Protein AF-A0A496V770-F1 (afdb_monomer)

Sequence (61 aa):
MDFTTFPPSIQKKLPKYPVPIVRIGRLAVDNSMQGKGVGASLLKDALYRCVKLSKEVDLPW

Secondary structure (DSSP, 8-state):
--GGGS-HHHHTTS-SSPPP----------GGGTTTTHHHHHHHHHHHHHHHHHHH-----

Mean predicted aligned error: 6.43 Å

Radius of gyration: 15.71 Å; Cα contacts (8 Å, |Δi|>4): 15; chains: 1; bounding box: 27×32×39 Å

Solvent-accessible surface area (backbone atoms only — not comparable to full-atom values): 4235 Å² total; per-residue (Å²): 136,79,65,84,81,49,59,69,82,53,51,76,70,51,71,98,60,90,73,94,79,86,79,82,90,74,86,83,66,59,80,94,48,60,95,69,53,55,57,59,52,52,49,52,54,52,51,52,52,50,57,53,46,62,70,70,53,80,70,96,120

Foldseek 3Di:
DDCPPPDPVVVVVDDPDDDDDDDPPDQDDDPVCPPVCPSVVVVVVVVVVVVVVVVVDPPPD

pLDDT: mean 87.37, std 11.47, range [54.78, 98.38]

Structure (mmCIF, N/CA/C/O backbone):
data_AF-A0A496V770-F1
#
_entry.id   AF-A0A496V770-F1
#
loop_
_atom_site.group_PDB
_atom_site.id
_atom_site.type_symbol
_atom_site.label_atom_id
_atom_site.label_alt_id
_atom_site.label_comp_id
_atom_site.label_asym_id
_atom_site.label_entity_id
_atom_site.label_seq_id
_atom_site.pdbx_PDB_ins_code
_atom_site.Cartn_x
_atom_site.Cartn_y
_atom_site.Cartn_z
_atom_site.occupancy
_atom_site.B_iso_or_equiv
_atom_site.auth_seq_id
_atom_site.auth_comp_id
_atom_site.auth_asym_id
_atom_site.auth_atom_id
_atom_site.pdbx_PDB_model_num
ATOM 1 N N . MET A 1 1 ? -1.123 6.434 -19.964 1.00 60.28 1 MET A N 1
ATOM 2 C CA . MET A 1 1 ? -0.960 7.350 -18.815 1.00 60.28 1 MET A CA 1
ATOM 3 C C . MET A 1 1 ? -0.068 8.470 -19.301 1.00 60.28 1 MET A C 1
ATOM 5 O O . MET A 1 1 ? 0.968 8.155 -19.869 1.00 60.28 1 MET A O 1
ATOM 9 N N . ASP A 1 2 ? -0.517 9.718 -19.212 1.00 70.62 2 ASP A N 1
ATOM 10 C CA . ASP A 1 2 ? 0.211 10.852 -19.782 1.00 70.62 2 ASP A CA 1
ATOM 11 C C . ASP A 1 2 ? 1.166 11.465 -18.740 1.00 70.62 2 ASP A C 1
ATOM 13 O O . ASP A 1 2 ? 0.734 11.925 -17.680 1.00 70.62 2 ASP A O 1
ATOM 17 N N . PHE A 1 3 ? 2.471 11.425 -19.024 1.00 73.44 3 PHE A N 1
ATOM 18 C CA . PHE A 1 3 ? 3.530 11.917 -18.135 1.00 73.44 3 PHE A CA 1
ATOM 19 C C . PHE A 1 3 ? 3.736 13.437 -18.228 1.00 73.44 3 PHE A C 1
ATOM 21 O O . PHE A 1 3 ? 4.517 13.996 -17.457 1.00 73.44 3 PHE A O 1
ATOM 28 N N . THR A 1 4 ? 3.016 14.125 -19.119 1.00 74.94 4 THR A N 1
ATOM 29 C CA . THR A 1 4 ? 3.055 15.593 -19.275 1.00 74.94 4 THR A CA 1
ATOM 30 C C . THR A 1 4 ? 2.605 16.351 -18.025 1.00 74.94 4 THR A C 1
ATOM 32 O O . THR A 1 4 ? 2.969 17.509 -17.839 1.00 74.94 4 THR A O 1
ATOM 35 N N . THR A 1 5 ? 1.858 15.692 -17.135 1.00 80.81 5 THR A N 1
ATOM 36 C CA . THR A 1 5 ? 1.378 16.261 -15.865 1.00 80.81 5 THR A CA 1
ATOM 37 C C . THR A 1 5 ? 2.406 16.198 -14.734 1.00 80.81 5 THR A C 1
ATOM 39 O O . THR A 1 5 ? 2.191 16.774 -13.668 1.00 80.81 5 THR A O 1
ATOM 42 N N . PHE A 1 6 ? 3.530 15.501 -14.927 1.00 82.19 6 PHE A N 1
ATOM 43 C CA . PHE A 1 6 ? 4.550 15.377 -13.889 1.00 82.19 6 PHE A CA 1
ATOM 44 C C . PHE A 1 6 ? 5.365 16.665 -13.741 1.00 82.19 6 PHE A C 1
ATOM 46 O O . PHE A 1 6 ? 5.519 17.414 -14.702 1.00 82.19 6 PHE A O 1
ATOM 53 N N . PRO A 1 7 ? 5.963 16.928 -12.571 1.00 87.31 7 PRO A N 1
ATOM 54 C CA . PRO A 1 7 ? 6.924 18.012 -12.421 1.00 87.31 7 PRO A CA 1
ATOM 55 C C . PRO A 1 7 ? 8.040 17.954 -13.487 1.00 87.31 7 PRO A C 1
ATOM 57 O O . PRO A 1 7 ? 8.544 16.862 -13.782 1.00 87.31 7 PRO A O 1
ATOM 60 N N . PRO A 1 8 ? 8.507 19.101 -14.023 1.00 81.69 8 PRO A N 1
ATOM 61 C CA . PRO A 1 8 ? 9.534 19.138 -15.072 1.00 81.69 8 PRO A CA 1
ATOM 62 C C . PRO A 1 8 ? 10.840 18.419 -14.700 1.00 81.69 8 PRO A C 1
ATOM 64 O O . PRO A 1 8 ? 11.546 17.896 -15.563 1.00 81.69 8 PRO A O 1
ATOM 67 N N . SER A 1 9 ? 11.163 18.369 -13.405 1.00 85.06 9 SER A N 1
ATOM 6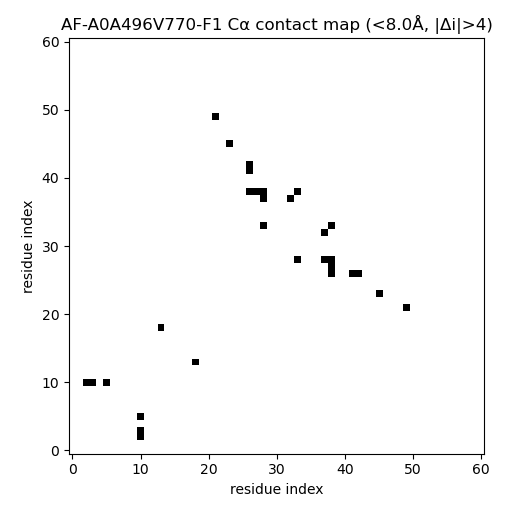8 C CA . SER A 1 9 ? 12.326 17.66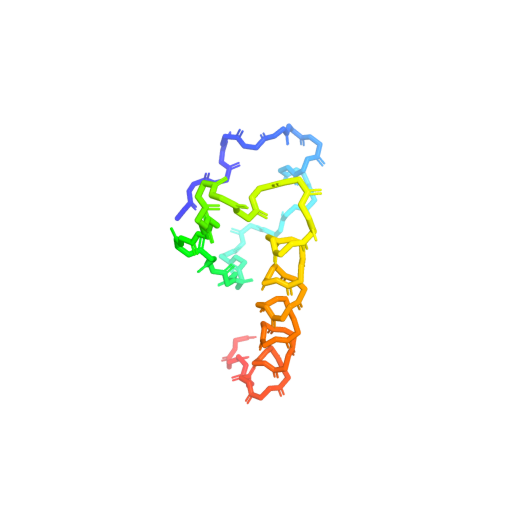3 -12.856 1.00 85.06 9 SER A CA 1
ATOM 69 C C . SER A 1 9 ? 12.258 16.142 -13.031 1.00 85.06 9 SER A C 1
ATOM 71 O O . SER A 1 9 ? 13.301 15.496 -13.120 1.00 85.06 9 SER A O 1
ATOM 73 N N . ILE A 1 10 ? 11.050 15.578 -13.094 1.00 82.12 10 ILE A N 1
ATOM 74 C CA . ILE A 1 10 ? 10.800 14.147 -13.292 1.00 82.12 10 ILE A CA 1
ATOM 75 C C . ILE A 1 10 ? 10.694 13.841 -14.786 1.00 82.12 10 ILE A C 1
ATOM 77 O O . ILE A 1 10 ? 11.304 12.882 -15.246 1.00 82.12 10 ILE A O 1
ATOM 81 N N . GLN A 1 11 ? 10.012 14.693 -15.560 1.00 78.31 11 GLN A N 1
ATOM 82 C CA . GLN A 1 11 ? 9.877 14.514 -17.011 1.00 78.31 11 GLN A CA 1
ATOM 83 C C . GLN A 1 11 ? 11.235 14.418 -17.720 1.00 78.31 11 GLN A C 1
ATOM 85 O O . GLN A 1 11 ? 11.426 13.548 -18.562 1.00 78.31 11 GLN A O 1
ATOM 90 N N . LYS A 1 12 ? 12.213 15.252 -17.332 1.00 78.81 12 LYS A N 1
ATOM 91 C CA . LYS A 1 12 ? 13.573 15.224 -17.907 1.00 78.81 12 LYS A CA 1
ATOM 92 C C . LYS A 1 12 ? 14.346 13.928 -17.632 1.00 78.81 12 LYS A C 1
ATOM 94 O O . LYS A 1 12 ? 15.325 13.664 -18.320 1.00 78.81 12 LYS A O 1
ATOM 99 N N . LYS A 1 13 ? 13.951 13.161 -16.611 1.00 81.06 13 LYS A N 1
ATOM 100 C CA . LYS A 1 13 ? 14.608 11.909 -16.204 1.00 81.06 13 LYS A CA 1
ATOM 101 C C . LYS A 1 13 ? 13.911 10.665 -16.749 1.00 81.06 13 LYS A C 1
ATOM 103 O O . LYS A 1 13 ? 14.456 9.574 -16.611 1.00 81.06 13 LYS A O 1
ATOM 108 N N . LEU A 1 14 ? 12.718 10.810 -17.325 1.00 78.00 14 LEU A N 1
ATOM 109 C CA . LEU A 1 14 ? 11.977 9.690 -17.885 1.00 78.00 14 LEU A CA 1
ATOM 110 C C . LEU A 1 14 ? 12.428 9.413 -19.326 1.00 78.00 14 LEU A C 1
ATOM 112 O O . LEU A 1 14 ? 12.674 10.353 -20.088 1.00 78.00 14 LEU A O 1
ATOM 116 N N . PRO A 1 15 ? 12.524 8.135 -19.726 1.00 77.00 15 PRO A N 1
ATOM 117 C CA . PRO A 1 15 ? 12.741 7.788 -21.118 1.00 77.00 15 PRO A CA 1
ATOM 118 C C . PRO A 1 15 ? 11.588 8.280 -22.000 1.00 77.00 15 PRO A C 1
ATOM 120 O O . PRO A 1 15 ? 10.446 8.380 -21.558 1.00 77.00 15 PRO A O 1
ATOM 123 N N . LYS A 1 16 ? 11.876 8.543 -23.280 1.00 75.50 16 LYS A N 1
ATOM 124 C CA . LYS A 1 16 ? 10.854 8.944 -24.267 1.00 75.50 16 LYS A CA 1
ATOM 125 C C . LYS A 1 16 ? 9.895 7.807 -24.657 1.00 75.50 16 LYS A C 1
ATOM 127 O O . LYS A 1 16 ? 8.919 8.061 -25.356 1.00 75.50 16 LYS A O 1
ATOM 132 N N . TYR A 1 17 ? 10.184 6.572 -24.247 1.00 74.12 17 TYR A N 1
ATOM 133 C CA . TYR A 1 17 ? 9.367 5.387 -24.505 1.00 74.12 17 TYR A CA 1
ATOM 134 C C . TYR A 1 17 ? 8.480 5.042 -23.294 1.00 74.12 17 TYR A C 1
ATOM 136 O O . TYR A 1 17 ? 8.769 5.482 -22.178 1.00 74.12 17 TYR A O 1
ATOM 144 N N . PRO A 1 18 ? 7.395 4.264 -23.483 1.00 76.25 18 PRO A N 1
ATOM 145 C CA . PRO A 1 18 ? 6.505 3.881 -22.394 1.00 76.25 18 PRO A CA 1
ATOM 146 C C . PRO A 1 18 ? 7.260 3.148 -21.283 1.00 76.25 18 PRO A C 1
ATOM 148 O O . PRO A 1 18 ? 7.849 2.095 -21.507 1.00 76.25 18 PRO A O 1
ATOM 151 N N . VAL A 1 19 ? 7.229 3.700 -20.073 1.00 81.62 19 VAL A N 1
ATOM 152 C CA . VAL A 1 19 ? 7.859 3.073 -18.908 1.00 81.62 19 VAL A CA 1
ATOM 153 C C . VAL A 1 19 ? 6.944 1.961 -18.382 1.00 81.62 19 VAL A C 1
ATOM 155 O O . VAL A 1 19 ? 5.753 2.224 -18.175 1.00 81.62 19 VAL A O 1
ATOM 158 N N . PRO A 1 20 ? 7.457 0.739 -18.137 1.00 84.50 20 PRO A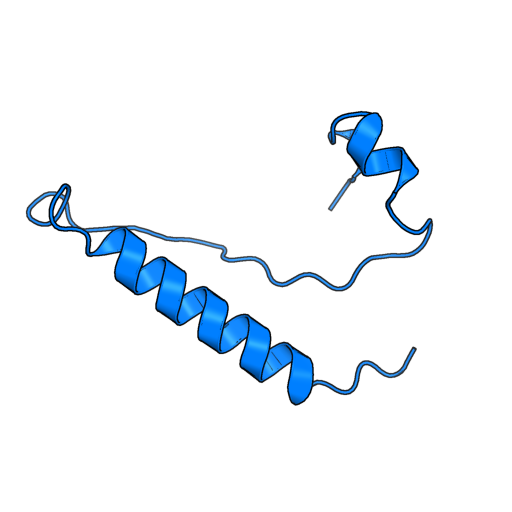 N 1
ATOM 159 C CA . PRO A 1 20 ? 6.673 -0.315 -17.507 1.00 84.50 20 PRO A CA 1
ATOM 160 C C . PRO A 1 20 ? 6.303 0.112 -16.086 1.00 84.50 20 PRO A C 1
ATOM 162 O O . PRO A 1 20 ? 7.159 0.463 -15.276 1.00 84.50 20 PRO A O 1
ATOM 165 N N . ILE A 1 21 ? 5.009 0.094 -15.782 1.00 87.25 21 ILE A N 1
ATOM 166 C CA . ILE A 1 21 ? 4.489 0.500 -14.478 1.00 87.25 21 ILE A CA 1
ATOM 167 C C . ILE A 1 21 ? 3.477 -0.515 -13.965 1.00 87.25 21 ILE A C 1
ATOM 169 O O . ILE A 1 21 ? 2.727 -1.115 -14.734 1.00 87.25 21 ILE A O 1
ATOM 173 N N . VAL A 1 22 ? 3.405 -0.641 -12.643 1.00 91.44 22 VAL A N 1
ATOM 174 C CA . VAL A 1 22 ? 2.324 -1.357 -11.963 1.00 91.44 22 VAL A CA 1
ATOM 175 C C . VAL A 1 22 ? 1.423 -0.336 -11.280 1.00 91.44 22 VAL A C 1
ATOM 177 O O . VAL A 1 22 ? 1.894 0.524 -10.536 1.00 91.44 22 VAL A O 1
ATOM 180 N N . ARG A 1 23 ? 0.111 -0.420 -11.529 1.00 92.06 23 ARG A N 1
ATOM 181 C CA . ARG A 1 23 ? -0.882 0.477 -10.926 1.00 92.06 23 ARG A CA 1
ATOM 182 C C . ARG A 1 23 ? -1.619 -0.219 -9.787 1.00 92.06 23 ARG A C 1
ATOM 184 O O . ARG A 1 23 ? -2.383 -1.151 -10.026 1.00 92.06 23 ARG A O 1
ATOM 191 N N . ILE A 1 24 ? -1.499 0.314 -8.573 1.00 95.19 24 ILE A N 1
ATOM 192 C CA . ILE A 1 24 ? -2.397 -0.036 -7.465 1.00 95.19 24 ILE A CA 1
ATOM 193 C C . ILE A 1 24 ? -3.713 0.710 -7.695 1.00 95.19 24 ILE A C 1
ATOM 195 O O . ILE A 1 24 ? -3.834 1.892 -7.389 1.00 95.19 24 ILE A O 1
ATOM 199 N N . GLY A 1 25 ? -4.691 0.037 -8.307 1.00 95.62 25 GLY A N 1
ATOM 200 C CA . GLY A 1 25 ? -5.946 0.683 -8.702 1.00 95.62 25 GLY A CA 1
ATOM 201 C C . GLY A 1 25 ? -6.778 1.188 -7.521 1.00 95.62 25 GLY A C 1
ATOM 202 O O . GLY A 1 25 ? -7.487 2.179 -7.663 1.00 95.62 25 GLY A O 1
ATOM 203 N N . ARG A 1 26 ? -6.702 0.506 -6.371 1.00 96.19 26 ARG A N 1
ATOM 204 C CA . ARG A 1 26 ? -7.418 0.847 -5.136 1.00 96.19 26 ARG A CA 1
ATOM 205 C C . ARG A 1 26 ? -6.609 0.398 -3.923 1.00 96.19 26 ARG A C 1
ATOM 207 O O . ARG A 1 26 ? -6.023 -0.681 -3.944 1.00 96.19 26 ARG A O 1
ATOM 214 N N . LEU A 1 27 ? -6.645 1.199 -2.868 1.00 97.44 27 LEU A N 1
ATOM 215 C CA . LEU A 1 27 ? -6.154 0.860 -1.538 1.00 97.44 27 LEU A CA 1
ATOM 216 C C . LEU A 1 27 ? -7.092 1.526 -0.531 1.00 97.44 27 LEU A C 1
ATOM 218 O O . LEU A 1 27 ? -7.338 2.725 -0.627 1.00 97.44 27 LEU A O 1
ATOM 222 N N . ALA A 1 28 ? -7.633 0.750 0.399 1.00 97.38 28 ALA A N 1
ATOM 223 C CA . ALA A 1 28 ? -8.559 1.239 1.410 1.00 97.38 28 ALA A CA 1
ATOM 224 C C . ALA A 1 28 ? -8.325 0.510 2.735 1.00 97.38 28 ALA A C 1
ATOM 226 O O . ALA A 1 28 ? -7.777 -0.592 2.763 1.00 97.38 28 ALA A O 1
ATOM 227 N N . VAL A 1 29 ? -8.751 1.140 3.826 1.00 98.06 29 VAL A N 1
ATOM 228 C CA . VAL A 1 29 ? -8.749 0.583 5.181 1.00 98.06 29 VAL A CA 1
ATOM 229 C C . VAL A 1 29 ? -10.120 0.856 5.777 1.00 98.06 29 VAL A C 1
ATOM 231 O O . VAL A 1 29 ? -10.657 1.948 5.590 1.00 98.06 29 VAL A O 1
ATOM 234 N N . ASP A 1 30 ? -10.674 -0.120 6.493 1.00 98.38 30 ASP A N 1
ATOM 235 C CA . ASP A 1 30 ? -11.908 0.085 7.247 1.00 98.38 30 ASP A CA 1
ATOM 236 C C . ASP A 1 30 ? -11.773 1.247 8.249 1.00 98.38 30 ASP A C 1
ATOM 238 O O . ASP A 1 30 ? -10.720 1.423 8.869 1.00 98.38 30 ASP A O 1
ATOM 242 N N . ASN A 1 31 ? -12.844 2.024 8.436 1.00 98.25 31 ASN A N 1
ATOM 243 C CA . ASN A 1 31 ? -12.839 3.205 9.304 1.00 98.25 31 ASN A CA 1
ATOM 244 C C . A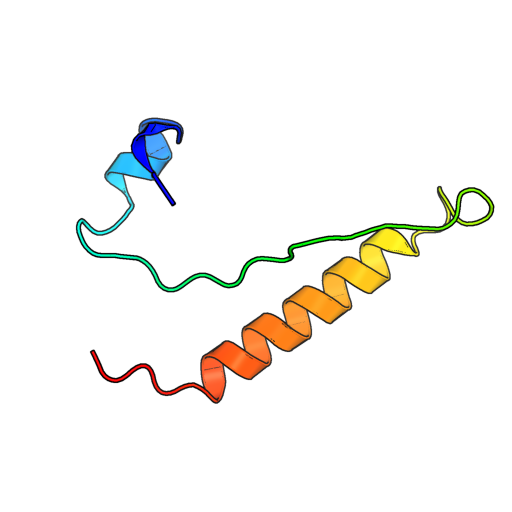SN A 1 31 ? -12.431 2.878 10.749 1.00 98.25 31 ASN A C 1
ATOM 246 O O . ASN A 1 31 ? -11.671 3.634 11.351 1.00 98.25 31 ASN A O 1
ATOM 250 N N . SER A 1 32 ? -12.850 1.732 11.295 1.00 98.19 32 SER A N 1
ATOM 251 C CA . SER A 1 32 ? -12.510 1.316 12.667 1.00 98.19 32 SER A CA 1
ATOM 252 C C . SER A 1 32 ? -11.029 0.942 12.854 1.00 98.19 32 SER A C 1
ATOM 254 O O . SER A 1 32 ? -10.537 0.792 13.982 1.00 98.19 32 SER A O 1
ATOM 256 N N . MET A 1 33 ? -10.299 0.794 11.746 1.00 97.88 33 MET A N 1
ATOM 257 C CA . MET A 1 33 ? -8.907 0.346 11.701 1.00 97.88 33 MET A CA 1
ATOM 258 C C . MET A 1 33 ? -7.935 1.422 11.205 1.00 97.88 33 MET A C 1
ATOM 260 O O . MET A 1 33 ? -6.725 1.181 11.133 1.00 97.88 33 MET A O 1
ATOM 264 N N . GLN A 1 34 ? -8.431 2.622 10.899 1.00 97.38 34 GLN A N 1
ATOM 265 C CA . GLN A 1 34 ? -7.585 3.764 10.560 1.00 97.38 34 GLN A CA 1
ATOM 266 C C . GLN A 1 34 ? -6.705 4.178 11.750 1.00 97.38 34 GLN A C 1
ATOM 268 O O . GLN A 1 34 ? -7.015 3.912 12.908 1.00 97.38 34 GLN A O 1
ATOM 273 N N . GLY A 1 35 ? -5.539 4.764 11.461 1.00 97.00 35 GLY A N 1
ATOM 274 C CA . GLY A 1 35 ? -4.542 5.140 12.475 1.00 97.00 35 GLY A CA 1
ATOM 275 C C . GLY A 1 35 ? -3.741 3.974 13.075 1.00 97.00 35 GLY A C 1
ATOM 276 O O . GLY A 1 35 ? -2.720 4.210 13.709 1.00 97.00 35 GLY A O 1
ATOM 277 N N . LYS A 1 36 ? -4.128 2.714 12.822 1.00 97.81 36 LYS A N 1
ATOM 278 C CA . LYS A 1 36 ? -3.464 1.513 13.374 1.00 97.81 36 LYS A CA 1
ATOM 279 C C . LYS A 1 36 ? -2.381 0.908 12.467 1.00 97.81 36 LYS A C 1
ATOM 281 O O . LYS A 1 36 ? -1.924 -0.203 12.704 1.00 97.81 36 LYS A O 1
ATOM 286 N N . GLY A 1 37 ? -2.005 1.587 11.381 1.00 97.31 37 GLY A N 1
ATOM 287 C CA . GLY A 1 37 ? -0.950 1.126 10.463 1.00 97.31 37 GLY A CA 1
ATOM 288 C C . GLY A 1 37 ? -1.357 0.044 9.448 1.00 97.31 37 GLY A C 1
ATOM 289 O O . GLY A 1 37 ? -0.526 -0.368 8.639 1.00 97.31 37 GLY A O 1
ATOM 290 N N . VAL A 1 38 ? -2.627 -0.380 9.412 1.00 97.94 38 VAL A N 1
ATOM 291 C CA . VAL A 1 38 ? -3.117 -1.416 8.476 1.00 97.94 38 VAL A CA 1
ATOM 292 C C . VAL A 1 38 ? -2.877 -1.027 7.014 1.00 97.94 38 VAL A C 1
ATOM 294 O O . VAL A 1 38 ? -2.360 -1.829 6.241 1.00 97.94 38 VAL A O 1
ATOM 297 N N . GLY A 1 39 ? -3.168 0.223 6.643 1.00 97.81 39 GLY A N 1
ATOM 298 C CA . GLY A 1 39 ? -2.958 0.711 5.275 1.00 97.81 39 GLY A CA 1
ATOM 299 C C . GLY A 1 39 ? -1.494 0.678 4.837 1.00 97.81 39 GLY A C 1
ATOM 300 O O . GLY A 1 39 ? -1.203 0.325 3.698 1.00 97.81 39 GLY A O 1
ATOM 301 N N . ALA A 1 40 ? -0.567 0.971 5.753 1.00 98.06 40 ALA A N 1
ATOM 302 C CA . ALA A 1 40 ? 0.863 0.887 5.475 1.00 98.06 40 ALA A CA 1
ATOM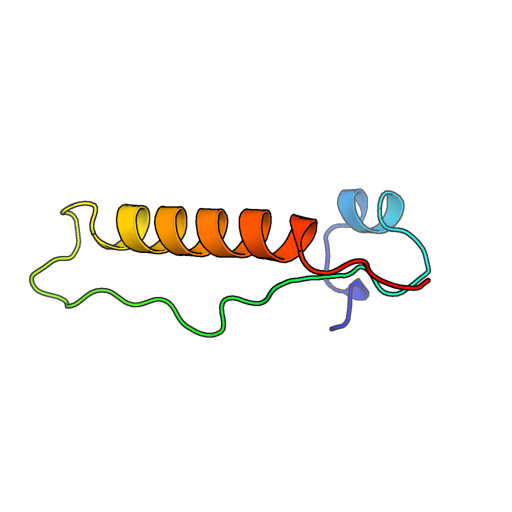 303 C C . ALA A 1 40 ? 1.309 -0.567 5.260 1.00 98.06 40 ALA A C 1
ATOM 305 O O . ALA A 1 40 ? 2.081 -0.843 4.344 1.00 98.06 40 ALA A O 1
ATOM 306 N N . SER A 1 41 ? 0.782 -1.504 6.056 1.00 98.12 41 SER A N 1
ATOM 307 C CA . SER A 1 41 ? 1.044 -2.937 5.879 1.00 98.12 41 SER A CA 1
ATOM 308 C C . SER A 1 41 ? 0.520 -3.450 4.532 1.00 98.12 41 SER A C 1
ATOM 310 O O . SER A 1 41 ? 1.258 -4.095 3.788 1.00 98.12 41 SER A O 1
ATOM 312 N N . LEU A 1 42 ? -0.711 -3.074 4.160 1.00 97.88 42 LEU A N 1
ATOM 313 C CA . LEU A 1 42 ? -1.297 -3.397 2.854 1.00 97.88 42 LEU A CA 1
ATOM 314 C C . LEU A 1 42 ? -0.477 -2.819 1.693 1.00 97.88 42 LEU A C 1
ATOM 316 O O . LEU A 1 42 ? -0.220 -3.514 0.712 1.00 97.88 42 LEU A O 1
ATOM 320 N N . LEU A 1 43 ? -0.030 -1.564 1.803 1.00 98.00 43 LEU A N 1
ATOM 321 C CA . LEU A 1 43 ? 0.818 -0.943 0.788 1.00 98.00 43 LEU A CA 1
ATOM 322 C C . LEU A 1 43 ? 2.166 -1.665 0.664 1.00 98.00 43 LEU A C 1
ATOM 324 O O . LEU A 1 43 ? 2.619 -1.925 -0.448 1.00 98.00 43 LEU A O 1
ATOM 328 N N . LYS A 1 44 ? 2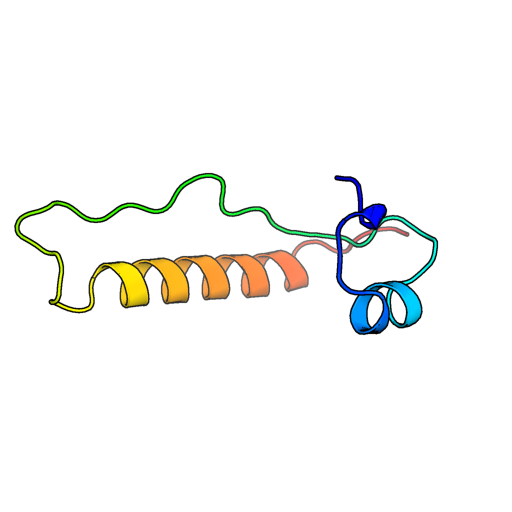.796 -2.023 1.787 1.00 98.12 44 LYS A N 1
ATOM 329 C CA . LYS A 1 44 ? 4.063 -2.766 1.796 1.00 98.12 44 LYS A CA 1
ATOM 330 C C . LYS A 1 44 ? 3.920 -4.125 1.114 1.00 98.12 44 LYS A C 1
ATOM 332 O O . LYS A 1 44 ? 4.773 -4.485 0.305 1.00 98.12 44 LYS A O 1
ATOM 337 N N . ASP A 1 45 ? 2.847 -4.852 1.408 1.00 97.62 45 ASP A N 1
ATOM 338 C CA . ASP A 1 45 ? 2.549 -6.129 0.758 1.00 97.62 45 ASP A CA 1
ATOM 339 C C . ASP A 1 45 ? 2.329 -5.956 -0.754 1.00 97.62 45 ASP A C 1
ATOM 341 O O . ASP A 1 45 ? 2.932 -6.669 -1.558 1.00 97.62 45 ASP A O 1
ATOM 345 N N . A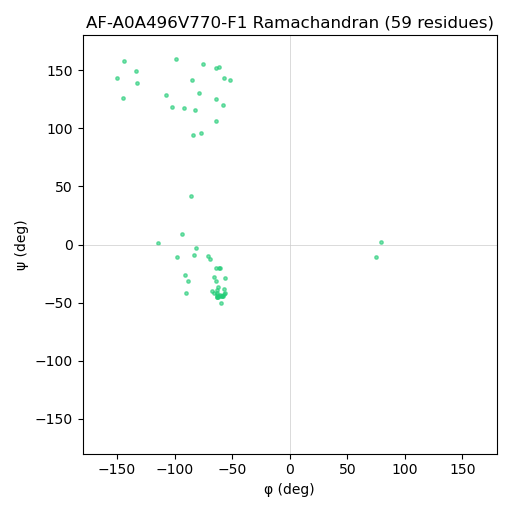LA A 1 46 ? 1.555 -4.947 -1.168 1.00 97.44 46 ALA A N 1
ATOM 346 C CA . ALA A 1 46 ? 1.354 -4.639 -2.582 1.00 97.44 46 ALA A CA 1
ATOM 347 C C . ALA A 1 46 ? 2.679 -4.328 -3.301 1.00 97.44 46 ALA A C 1
ATOM 349 O O . ALA A 1 46 ? 2.928 -4.858 -4.385 1.00 97.44 46 ALA A O 1
ATOM 350 N N . LEU A 1 47 ? 3.559 -3.528 -2.691 1.00 97.00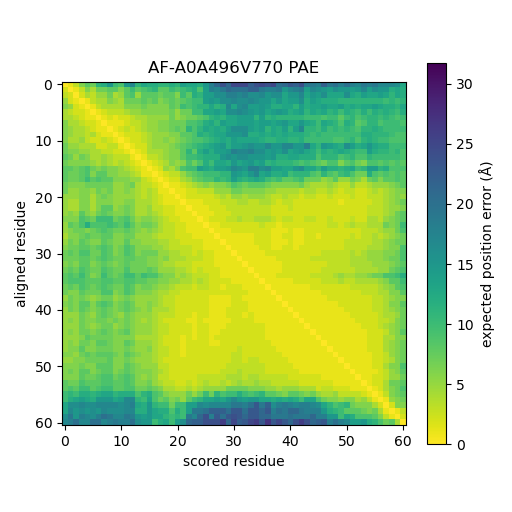 47 LEU A N 1
ATOM 351 C CA . LEU A 1 47 ? 4.886 -3.225 -3.236 1.00 97.00 47 LEU A CA 1
ATOM 352 C C . LEU A 1 47 ? 5.762 -4.476 -3.343 1.00 97.00 47 LEU A C 1
ATOM 354 O O . LEU A 1 47 ? 6.421 -4.668 -4.364 1.00 97.00 47 LEU A O 1
ATOM 358 N N . TYR A 1 48 ? 5.738 -5.353 -2.337 1.00 97.00 48 TYR A N 1
ATOM 359 C CA . TYR A 1 48 ? 6.471 -6.618 -2.380 1.00 97.00 48 TYR A CA 1
ATOM 360 C C . TYR A 1 48 ? 6.026 -7.485 -3.565 1.00 97.00 48 TYR A C 1
ATOM 362 O O . TYR A 1 48 ? 6.863 -7.989 -4.316 1.00 97.00 48 TYR A O 1
ATOM 370 N N . ARG A 1 49 ? 4.711 -7.586 -3.802 1.00 95.00 49 ARG A N 1
ATOM 371 C CA . ARG A 1 49 ? 4.154 -8.286 -4.971 1.00 95.00 49 ARG A CA 1
ATOM 372 C C . ARG A 1 49 ? 4.568 -7.635 -6.290 1.00 95.00 49 ARG A C 1
ATOM 374 O O . ARG A 1 49 ? 4.891 -8.357 -7.225 1.00 95.00 49 ARG A O 1
ATOM 381 N N . CYS A 1 50 ? 4.610 -6.303 -6.365 1.00 94.88 50 CYS A N 1
ATOM 382 C CA . CYS A 1 50 ? 5.058 -5.586 -7.565 1.00 94.88 50 CYS A CA 1
ATOM 383 C C . CYS A 1 50 ? 6.528 -5.879 -7.891 1.00 94.88 50 CYS A C 1
ATOM 385 O O . CYS A 1 50 ? 6.860 -6.153 -9.040 1.00 94.88 50 CYS A O 1
ATOM 387 N N . VAL A 1 51 ? 7.407 -5.856 -6.884 1.00 93.00 51 VAL A N 1
ATOM 388 C CA . VAL A 1 51 ? 8.836 -6.161 -7.065 1.00 93.00 51 VAL A CA 1
ATOM 389 C C . VAL A 1 51 ? 9.037 -7.617 -7.460 1.00 93.00 51 VAL A C 1
ATOM 391 O O . VAL A 1 51 ? 9.849 -7.902 -8.335 1.00 93.00 51 VAL A O 1
ATOM 394 N N . LYS A 1 52 ? 8.300 -8.539 -6.833 1.00 93.94 52 LYS A N 1
ATOM 395 C CA . LYS A 1 52 ? 8.334 -9.953 -7.206 1.00 93.94 52 LYS A CA 1
ATOM 396 C C . LYS A 1 52 ? 7.905 -10.141 -8.664 1.00 93.94 52 LYS A C 1
ATOM 398 O O . LYS A 1 52 ? 8.657 -10.726 -9.433 1.00 93.94 52 LYS A O 1
ATOM 403 N N . LEU A 1 53 ? 6.769 -9.559 -9.055 1.00 92.06 53 LEU A N 1
ATOM 404 C CA . LEU A 1 53 ? 6.273 -9.601 -10.431 1.00 92.06 53 LEU A CA 1
ATOM 405 C C . LEU A 1 53 ? 7.294 -9.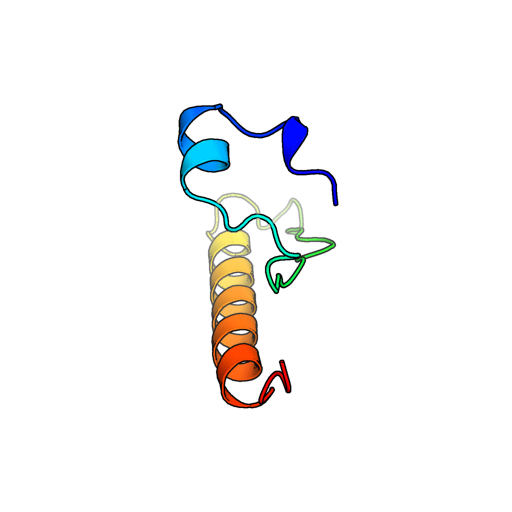031 -11.423 1.00 92.06 53 LEU A C 1
ATOM 407 O O . LEU A 1 53 ? 7.538 -9.631 -12.459 1.00 92.06 53 LEU A O 1
ATOM 411 N N . SER A 1 54 ? 7.945 -7.917 -11.088 1.00 89.25 54 SER A N 1
ATOM 412 C CA . SER A 1 54 ? 8.966 -7.302 -11.944 1.00 89.25 54 SER A CA 1
ATOM 413 C C . SER A 1 54 ? 10.176 -8.201 -12.226 1.00 89.25 54 SER A C 1
ATOM 415 O O . SER A 1 54 ? 10.910 -7.907 -13.161 1.00 89.25 54 SER A O 1
ATOM 417 N N . LYS A 1 55 ? 10.427 -9.235 -11.413 1.00 87.19 55 LYS A N 1
ATOM 418 C CA . LYS A 1 55 ? 11.504 -10.212 -11.642 1.00 87.19 55 LYS A CA 1
ATOM 419 C C . LYS A 1 55 ? 11.048 -11.421 -12.452 1.00 87.19 55 LYS A C 1
ATOM 421 O O . LYS A 1 55 ? 11.878 -12.090 -13.048 1.00 87.19 55 LYS A O 1
ATOM 426 N N . GLU A 1 56 ? 9.758 -11.735 -12.398 1.00 86.81 56 GLU A N 1
ATOM 427 C CA . GLU A 1 56 ? 9.164 -12.885 -13.089 1.00 86.81 56 GLU A CA 1
ATOM 428 C C . GLU A 1 56 ? 8.728 -12.527 -14.509 1.00 86.81 56 GLU A C 1
ATOM 430 O O . GLU A 1 56 ? 8.761 -13.367 -15.405 1.00 86.81 56 GLU A O 1
ATOM 435 N N . VAL A 1 57 ? 8.319 -11.276 -14.720 1.00 80.81 57 VAL A N 1
ATOM 436 C CA . VAL A 1 57 ? 7.982 -10.767 -16.043 1.00 80.81 57 VAL A CA 1
ATOM 437 C C . VAL A 1 57 ? 9.275 -10.327 -16.718 1.00 80.81 57 VAL A C 1
ATOM 439 O O . VAL A 1 57 ? 9.715 -9.191 -16.545 1.00 80.81 57 VAL A O 1
ATOM 442 N N . ASP A 1 58 ? 9.866 -11.229 -17.497 1.00 64.62 58 ASP A N 1
ATOM 443 C CA . ASP A 1 58 ? 10.832 -10.844 -18.524 1.00 64.62 58 ASP A CA 1
ATOM 444 C C . ASP A 1 58 ? 10.071 -10.000 -19.552 1.00 64.62 58 ASP A C 1
ATOM 446 O O . ASP A 1 58 ? 9.200 -10.494 -20.275 1.00 64.62 58 ASP A O 1
ATOM 450 N N . LEU A 1 59 ? 10.298 -8.688 -19.538 1.00 66.12 59 LEU A N 1
ATOM 451 C CA . LEU A 1 59 ? 9.655 -7.770 -20.470 1.00 66.12 59 LEU A CA 1
ATOM 452 C C . LEU A 1 59 ? 10.449 -7.803 -21.789 1.00 66.12 59 LEU A C 1
ATOM 454 O O . LEU A 1 59 ? 11.615 -7.422 -21.785 1.00 66.12 59 LEU A O 1
ATOM 458 N N . PRO A 1 60 ? 9.854 -8.269 -22.906 1.00 54.78 60 PRO A N 1
ATOM 459 C CA . PRO A 1 60 ? 10.585 -8.660 -24.113 1.00 54.78 60 PRO A CA 1
ATOM 460 C C . PRO A 1 60 ? 10.872 -7.485 -25.066 1.00 54.78 60 PRO A C 1
ATOM 462 O O . PRO A 1 60 ? 10.696 -7.621 -26.277 1.00 54.78 60 PRO A O 1
ATOM 465 N N . TRP A 1 61 ? 11.264 -6.322 -24.549 1.00 59.81 61 TRP A N 1
ATOM 466 C CA . TRP A 1 61 ? 11.601 -5.152 -25.370 1.00 59.81 61 TRP A CA 1
ATOM 467 C C . TRP A 1 61 ? 12.982 -4.596 -25.045 1.00 59.81 61 TRP A C 1
ATOM 469 O O . TRP A 1 61 ? 13.339 -4.530 -23.850 1.00 59.81 61 TRP A O 1
#